Protein AF-K2BS87-F1 (afdb_monomer_lite)

Structure (mmCIF, N/CA/C/O backbone):
data_AF-K2BS87-F1
#
_entry.id   AF-K2BS87-F1
#
loop_
_atom_site.group_PDB
_atom_site.id
_atom_site.type_symbol
_atom_site.label_atom_id
_atom_site.label_alt_id
_atom_site.label_comp_id
_atom_site.label_asym_id
_atom_site.label_entity_id
_atom_site.label_seq_id
_atom_site.pdbx_PDB_ins_code
_atom_site.Cartn_x
_atom_site.Cartn_y
_atom_site.Cartn_z
_atom_site.occupancy
_atom_site.B_iso_or_equiv
_atom_site.auth_seq_id
_atom_site.auth_comp_id
_atom_site.auth_asym_id
_atom_site.auth_atom_id
_atom_site.pdbx_PDB_model_num
ATOM 1 N N . MET A 1 1 ? -0.885 -2.755 -15.503 1.00 50.16 1 MET A N 1
ATOM 2 C CA . MET A 1 1 ? -1.393 -1.411 -15.161 1.00 50.16 1 MET A CA 1
ATOM 3 C C . MET A 1 1 ? -0.681 -0.437 -16.085 1.00 50.16 1 MET A C 1
ATOM 5 O O . MET A 1 1 ? 0.538 -0.476 -16.108 1.00 50.16 1 MET A O 1
ATOM 9 N N . CYS A 1 2 ? -1.393 0.291 -16.949 1.00 56.66 2 CYS A N 1
ATOM 10 C CA . CYS A 1 2 ? -0.758 1.268 -17.841 1.00 56.66 2 CYS A CA 1
ATOM 11 C C . CYS A 1 2 ? -0.362 2.498 -17.022 1.00 56.66 2 CYS A C 1
ATOM 13 O O . CYS A 1 2 ? -1.225 3.062 -16.351 1.00 56.66 2 CYS A O 1
ATOM 15 N N . ASP A 1 3 ? 0.893 2.936 -17.118 1.00 62.69 3 ASP A N 1
ATOM 16 C CA . ASP A 1 3 ? 1.424 4.099 -16.387 1.00 62.69 3 ASP A CA 1
ATOM 17 C C . ASP A 1 3 ? 0.596 5.375 -16.625 1.00 62.69 3 ASP A C 1
ATOM 19 O O . ASP A 1 3 ? 0.530 6.253 -15.773 1.00 62.69 3 ASP A O 1
ATOM 23 N N . HIS A 1 4 ? -0.128 5.454 -17.745 1.00 68.00 4 HIS A N 1
ATOM 24 C CA . HIS A 1 4 ? -1.049 6.550 -18.051 1.00 68.00 4 HIS A CA 1
ATOM 25 C C . HIS A 1 4 ? -2.204 6.704 -17.051 1.00 68.00 4 HIS A C 1
ATOM 27 O O . HIS A 1 4 ? -2.662 7.824 -16.838 1.00 68.00 4 HIS A O 1
ATOM 33 N N . LEU A 1 5 ? -2.657 5.622 -16.403 1.00 68.00 5 LEU A N 1
ATOM 34 C CA . LEU A 1 5 ? -3.718 5.697 -15.388 1.00 68.00 5 LEU A CA 1
ATOM 35 C C . LEU A 1 5 ? -3.283 6.506 -14.160 1.00 68.00 5 LEU A C 1
ATOM 37 O O . LEU A 1 5 ? -4.117 7.102 -13.487 1.00 68.00 5 LEU A O 1
ATOM 41 N N . LEU A 1 6 ? -1.977 6.587 -13.904 1.00 67.75 6 LEU A N 1
ATOM 42 C CA . LEU A 1 6 ? -1.416 7.352 -12.795 1.00 67.75 6 LEU A CA 1
ATOM 43 C C . LEU A 1 6 ? -1.570 8.871 -13.005 1.00 67.75 6 LEU A C 1
ATOM 45 O O . LEU A 1 6 ? -1.631 9.634 -12.047 1.00 67.75 6 LEU A O 1
ATOM 49 N N . LEU A 1 7 ? -1.765 9.337 -14.242 1.00 74.44 7 LEU A N 1
ATOM 50 C CA . LEU A 1 7 ? -2.064 10.750 -14.508 1.00 74.44 7 LEU A CA 1
ATOM 51 C C . LEU A 1 7 ? -3.447 11.183 -13.992 1.00 74.44 7 LEU A C 1
ATOM 53 O O . LEU A 1 7 ? -3.696 12.378 -13.843 1.00 74.44 7 LEU A O 1
ATOM 57 N N . LEU A 1 8 ? -4.328 10.224 -13.691 1.00 80.38 8 LEU A N 1
ATOM 58 C CA . LEU A 1 8 ? -5.679 10.474 -13.190 1.00 80.38 8 LEU A CA 1
ATOM 59 C C . LEU A 1 8 ? -5.744 10.608 -11.663 1.00 80.38 8 LEU A C 1
ATOM 61 O O . LEU A 1 8 ? -6.800 10.958 -11.139 1.00 80.38 8 LEU A O 1
ATOM 65 N N . HIS A 1 9 ? -4.646 10.356 -10.935 1.00 87.38 9 HIS A N 1
ATOM 66 C CA . HIS A 1 9 ? -4.644 10.546 -9.482 1.00 87.38 9 HIS A CA 1
ATOM 67 C C . HIS A 1 9 ? -4.903 12.024 -9.139 1.00 87.38 9 HIS A C 1
ATOM 69 O O . HIS A 1 9 ? -4.308 12.903 -9.779 1.00 87.38 9 HIS A O 1
ATOM 75 N N . PRO A 1 10 ? -5.758 12.335 -8.144 1.00 89.44 10 PRO A N 1
ATOM 76 C CA . PRO A 1 10 ? -6.112 13.712 -7.811 1.00 89.44 10 PRO A CA 1
ATOM 77 C C . PRO A 1 10 ? -4.907 14.617 -7.535 1.00 89.44 10 PRO A C 1
ATOM 79 O O . PRO A 1 10 ? -4.879 15.754 -8.010 1.00 89.44 10 PRO A O 1
ATOM 82 N N . SER A 1 11 ? -3.882 14.121 -6.833 1.00 88.12 11 SER A N 1
ATOM 83 C CA . SER A 1 11 ? -2.667 14.896 -6.552 1.00 88.12 11 SER A CA 1
ATOM 84 C C . SER A 1 11 ? -1.871 15.186 -7.823 1.00 88.12 11 SER A C 1
ATOM 86 O O . SER A 1 11 ? -1.407 16.308 -8.014 1.00 88.12 11 SER A O 1
ATOM 88 N N . GLN A 1 12 ? -1.760 14.216 -8.731 1.00 89.56 12 GLN A N 1
ATOM 89 C CA . GLN A 1 12 ? -1.087 14.411 -10.017 1.00 89.56 12 GLN A CA 1
ATOM 90 C C . GLN A 1 12 ? -1.862 15.389 -10.912 1.00 89.56 12 GLN A C 1
ATOM 92 O O . GLN A 1 12 ? -1.281 16.299 -11.501 1.00 89.56 12 GLN A O 1
ATOM 97 N N . SER A 1 13 ? -3.190 15.258 -10.951 1.00 89.69 13 SER A N 1
ATOM 98 C CA . SER A 1 13 ? -4.079 16.179 -11.663 1.00 89.69 13 SER A CA 1
ATOM 99 C C . SER A 1 13 ? -3.965 17.612 -11.137 1.00 89.69 13 SER A C 1
ATOM 101 O O . SER A 1 13 ? -3.953 18.558 -11.925 1.00 89.69 13 SER A O 1
ATOM 103 N N . ALA A 1 14 ? -3.860 17.791 -9.818 1.00 91.25 14 ALA A N 1
ATOM 104 C CA . ALA A 1 14 ? -3.665 19.100 -9.206 1.00 91.25 14 ALA A CA 1
ATOM 105 C C . ALA A 1 14 ? -2.324 19.733 -9.610 1.00 91.25 14 ALA A C 1
ATOM 107 O O . ALA A 1 14 ? -2.291 20.924 -9.916 1.00 91.25 14 ALA A O 1
ATOM 108 N N . LEU A 1 15 ? -1.236 18.957 -9.675 1.00 91.25 15 LEU A N 1
ATOM 109 C CA . LEU A 1 15 ? 0.066 19.451 -10.144 1.00 91.25 15 LEU A CA 1
ATOM 110 C C . LEU A 1 15 ? -0.010 19.936 -11.596 1.00 91.25 15 LEU A C 1
ATOM 112 O O . LEU A 1 15 ? 0.383 21.066 -11.890 1.00 91.25 15 LEU A O 1
ATOM 116 N N . ILE A 1 16 ? -0.605 19.128 -12.479 1.00 89.50 16 ILE A N 1
ATOM 117 C CA . ILE A 1 16 ? -0.758 19.457 -13.903 1.00 89.50 16 ILE A CA 1
ATOM 118 C C . ILE A 1 16 ? -1.596 20.730 -14.084 1.00 89.50 16 ILE A C 1
ATOM 120 O O . ILE A 1 16 ? -1.183 21.643 -14.801 1.00 89.50 16 ILE A O 1
ATOM 124 N N . LYS A 1 17 ? -2.745 20.835 -13.398 1.00 92.19 17 LYS A N 1
ATOM 125 C CA . LYS A 1 17 ? -3.619 22.025 -13.454 1.00 92.19 17 LYS A CA 1
ATOM 126 C C . LYS A 1 17 ? -2.900 23.300 -13.007 1.00 92.19 17 LYS A C 1
ATOM 128 O O . LYS A 1 17 ? -3.143 24.362 -13.571 1.00 92.19 17 LYS A O 1
ATOM 133 N N . ASN A 1 18 ? -1.993 23.187 -12.039 1.00 94.44 18 ASN A N 1
ATOM 134 C CA . ASN A 1 18 ? -1.215 24.305 -11.507 1.00 94.44 18 ASN A CA 1
ATOM 135 C C . ASN A 1 18 ? 0.119 24.543 -12.240 1.00 94.44 18 ASN A C 1
ATOM 137 O O . ASN A 1 18 ? 0.943 25.315 -11.752 1.00 94.44 18 ASN A O 1
ATOM 141 N N . LYS A 1 19 ? 0.349 23.902 -13.397 1.00 93.25 19 LYS A N 1
ATOM 142 C CA . LYS A 1 19 ? 1.601 23.990 -14.178 1.00 93.25 19 LYS A CA 1
ATOM 143 C C . LYS A 1 19 ? 2.857 23.636 -13.365 1.00 93.25 19 LYS A C 1
ATOM 145 O O . LYS A 1 19 ? 3.942 24.142 -13.641 1.00 93.25 19 LYS A O 1
ATOM 150 N N . GLN A 1 20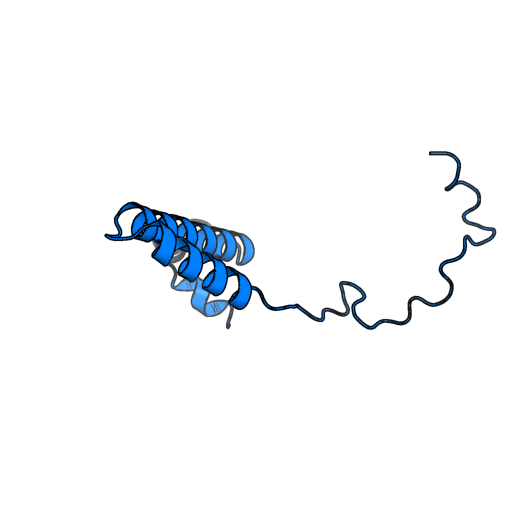 ? 2.705 22.776 -12.361 1.00 93.38 20 GLN A N 1
ATOM 151 C CA . GLN A 1 20 ? 3.805 22.253 -11.559 1.00 93.38 20 GLN A CA 1
ATOM 152 C C . GLN A 1 20 ? 4.352 20.962 -12.185 1.00 93.38 20 GLN A C 1
ATOM 154 O O . GLN A 1 20 ? 3.614 20.262 -12.889 1.00 93.38 20 GLN A O 1
ATOM 159 N N . PRO A 1 21 ? 5.623 20.608 -11.924 1.00 88.56 21 PRO A N 1
ATOM 160 C CA . PRO A 1 21 ? 6.158 19.311 -12.315 1.00 88.56 21 PRO A CA 1
ATOM 161 C C . PRO A 1 21 ? 5.301 18.171 -11.751 1.00 88.56 21 PRO A C 1
ATOM 163 O O . PRO A 1 21 ? 4.959 18.165 -10.568 1.00 88.56 21 PRO A O 1
ATOM 166 N N . GLY A 1 22 ? 4.953 17.202 -12.597 1.00 87.94 22 GLY A N 1
ATOM 167 C CA . GLY A 1 22 ? 4.274 15.986 -12.156 1.00 87.94 22 GLY A CA 1
ATOM 168 C C . GLY A 1 22 ? 5.202 15.093 -11.331 1.00 87.94 22 GLY A C 1
ATOM 169 O O . GLY A 1 22 ? 6.417 15.089 -11.530 1.00 87.94 22 GLY A O 1
ATOM 170 N N . MET A 1 23 ? 4.633 14.297 -10.426 1.00 88.88 23 MET A N 1
ATOM 171 C CA . MET A 1 23 ? 5.387 13.265 -9.717 1.00 88.88 23 MET A CA 1
ATOM 172 C C . MET A 1 23 ? 5.825 12.162 -10.682 1.00 88.88 23 MET A C 1
ATOM 174 O O . MET A 1 23 ? 5.126 11.856 -11.655 1.00 88.88 23 MET A O 1
ATOM 178 N N . SER A 1 24 ? 6.969 11.542 -10.379 1.00 88.31 24 SER A N 1
ATOM 179 C CA . SER A 1 24 ? 7.375 10.306 -11.047 1.00 88.31 24 SER A CA 1
ATOM 180 C C . SER A 1 24 ? 6.367 9.187 -10.760 1.00 88.31 24 SER A C 1
ATOM 182 O O . SER A 1 24 ? 5.695 9.189 -9.725 1.00 88.31 24 SER A O 1
ATOM 184 N N . VAL A 1 25 ? 6.295 8.200 -11.656 1.00 84.31 25 VAL A N 1
ATOM 185 C CA . VAL A 1 25 ? 5.451 7.006 -11.479 1.00 84.31 25 VAL A CA 1
ATOM 186 C C . VAL A 1 25 ? 5.733 6.314 -10.141 1.00 84.31 25 VAL A C 1
ATOM 188 O O . VAL A 1 25 ? 4.794 5.956 -9.438 1.00 84.31 25 VAL A O 1
ATOM 191 N N . GLY A 1 26 ? 7.009 6.187 -9.755 1.00 86.44 26 GLY A N 1
ATOM 192 C CA . GLY A 1 26 ? 7.406 5.579 -8.481 1.00 86.44 26 GLY A CA 1
ATOM 193 C C . GLY A 1 26 ? 6.843 6.329 -7.273 1.00 86.44 26 GLY A C 1
ATOM 194 O O . GLY A 1 26 ? 6.161 5.726 -6.451 1.00 86.44 26 GLY A O 1
ATOM 195 N N . CYS A 1 27 ? 7.028 7.652 -7.223 1.00 88.62 27 CYS A N 1
ATOM 196 C CA . CYS A 1 27 ? 6.505 8.482 -6.133 1.00 88.62 27 CYS A CA 1
ATOM 197 C C . CYS A 1 27 ? 4.977 8.417 -6.035 1.00 88.62 27 CYS A C 1
ATOM 199 O O . CYS A 1 27 ? 4.413 8.459 -4.943 1.0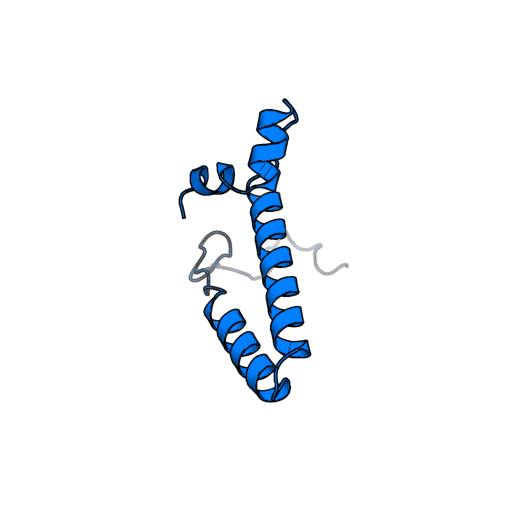0 88.62 27 CYS A O 1
ATOM 201 N N . LEU A 1 28 ? 4.290 8.329 -7.176 1.00 88.69 28 LEU A N 1
ATOM 202 C CA . LEU A 1 28 ? 2.839 8.255 -7.175 1.00 88.69 28 LEU A CA 1
ATOM 203 C C . LEU A 1 28 ? 2.328 6.893 -6.696 1.00 88.69 28 LEU A C 1
ATOM 205 O O . LEU A 1 28 ? 1.359 6.839 -5.945 1.00 88.69 28 LEU A O 1
ATOM 209 N N . VAL A 1 29 ? 2.996 5.804 -7.079 1.00 87.19 29 VAL A N 1
ATOM 210 C CA . VAL A 1 29 ? 2.697 4.464 -6.555 1.00 87.19 29 VAL A CA 1
ATOM 211 C C . VAL A 1 29 ? 2.914 4.418 -5.041 1.00 87.19 29 VAL A C 1
ATOM 213 O O . VAL A 1 29 ? 2.051 3.921 -4.324 1.00 87.19 29 VAL A O 1
ATOM 216 N N . GLU A 1 30 ? 4.018 4.974 -4.539 1.00 90.62 30 GLU A N 1
ATOM 217 C CA . GLU A 1 30 ? 4.284 5.066 -3.097 1.00 90.62 30 GLU A CA 1
ATOM 218 C C . GLU A 1 30 ? 3.191 5.848 -2.362 1.00 90.62 30 GLU A C 1
ATOM 220 O O . GLU A 1 30 ? 2.695 5.392 -1.333 1.00 90.62 30 GLU A O 1
ATOM 225 N N . ARG A 1 31 ? 2.765 6.987 -2.920 1.00 90.44 31 ARG A N 1
ATOM 226 C CA . ARG A 1 31 ? 1.676 7.796 -2.364 1.00 90.44 31 ARG A CA 1
ATOM 227 C C . ARG A 1 31 ? 0.357 7.027 -2.308 1.00 90.44 31 ARG A C 1
ATOM 229 O O . ARG A 1 31 ? -0.261 6.995 -1.253 1.00 90.44 31 ARG A O 1
ATOM 236 N N . ILE A 1 32 ? -0.045 6.386 -3.405 1.00 89.69 32 ILE A N 1
ATOM 237 C CA . ILE A 1 32 ? -1.285 5.596 -3.467 1.00 89.69 32 ILE A CA 1
ATOM 238 C C . ILE A 1 32 ? -1.250 4.453 -2.447 1.00 89.69 32 ILE A C 1
ATOM 240 O O . ILE A 1 32 ? -2.234 4.215 -1.752 1.00 89.69 32 ILE A O 1
ATOM 244 N N . ASN A 1 33 ? -0.111 3.766 -2.317 1.00 90.69 33 ASN A N 1
ATOM 245 C CA . ASN A 1 33 ? 0.045 2.696 -1.333 1.00 90.69 33 ASN A CA 1
ATOM 246 C C . ASN A 1 33 ? -0.072 3.223 0.105 1.00 90.69 33 ASN A C 1
ATOM 248 O O . ASN A 1 33 ? -0.696 2.574 0.941 1.00 90.69 33 ASN A O 1
ATOM 252 N N . ALA A 1 34 ? 0.504 4.393 0.396 1.00 93.06 34 ALA A N 1
ATOM 253 C CA . ALA A 1 34 ? 0.396 5.023 1.708 1.00 93.06 34 ALA A CA 1
ATOM 254 C C . ALA A 1 34 ? -1.042 5.471 2.019 1.00 93.06 34 ALA A C 1
ATOM 256 O O . ALA A 1 34 ? -1.522 5.227 3.123 1.00 93.06 34 ALA A O 1
ATOM 257 N N . GLU A 1 35 ? -1.739 6.075 1.051 1.00 93.44 35 GLU A N 1
ATOM 258 C CA . GLU A 1 35 ? -3.156 6.455 1.165 1.00 93.44 35 GLU A CA 1
ATOM 259 C C . GLU A 1 35 ? -4.022 5.223 1.477 1.00 93.44 35 GLU A C 1
ATOM 261 O O . GLU A 1 35 ? -4.729 5.205 2.482 1.00 93.44 35 GLU A O 1
ATOM 266 N N . ALA A 1 36 ? -3.871 4.145 0.701 1.00 92.56 36 ALA A N 1
ATOM 267 C CA . ALA A 1 36 ? -4.603 2.898 0.920 1.00 92.56 36 ALA A CA 1
ATOM 268 C C . ALA A 1 36 ? -4.298 2.250 2.284 1.00 92.56 36 ALA A C 1
ATOM 270 O O . ALA A 1 36 ? -5.193 1.689 2.919 1.00 92.56 36 ALA A O 1
ATOM 271 N N . LEU A 1 37 ? -3.046 2.325 2.751 1.00 95.06 37 LEU A N 1
ATOM 272 C CA . LEU A 1 37 ? -2.659 1.820 4.068 1.00 95.06 37 LEU A CA 1
ATOM 273 C C . LEU A 1 37 ? -3.325 2.618 5.193 1.00 95.06 37 LEU A C 1
ATOM 275 O O . LEU A 1 37 ? -3.858 2.019 6.125 1.00 95.06 37 LEU A O 1
ATOM 279 N N . ILE A 1 38 ? -3.309 3.950 5.107 1.00 96.75 38 ILE A N 1
ATOM 280 C CA . ILE A 1 38 ? -3.939 4.831 6.099 1.00 96.75 38 ILE A CA 1
ATOM 281 C C . ILE A 1 38 ? -5.448 4.584 6.144 1.00 96.75 38 ILE A C 1
ATOM 283 O O . ILE A 1 38 ? -6.001 4.403 7.228 1.00 96.75 38 ILE A O 1
ATOM 287 N N . ASP A 1 39 ? -6.102 4.512 4.985 1.00 96.12 39 ASP A N 1
ATOM 288 C CA . ASP A 1 39 ? -7.535 4.225 4.888 1.00 96.12 39 ASP A CA 1
ATOM 289 C C . ASP A 1 39 ? -7.876 2.851 5.479 1.00 96.12 39 ASP A C 1
ATOM 291 O O . ASP A 1 39 ? -8.831 2.720 6.246 1.00 96.12 39 ASP A O 1
ATOM 295 N N . GLY A 1 40 ? -7.053 1.837 5.198 1.00 96.50 40 GLY A N 1
ATOM 296 C CA . GLY A 1 40 ? -7.191 0.504 5.782 1.00 96.50 40 GLY A CA 1
ATOM 297 C C . GLY A 1 40 ? -7.059 0.506 7.307 1.00 96.50 40 GLY A C 1
ATOM 298 O O . GLY A 1 40 ? -7.896 -0.071 7.999 1.00 96.50 40 GLY A O 1
ATOM 299 N N . VAL A 1 41 ? -6.052 1.195 7.851 1.00 97.19 41 VAL A N 1
ATOM 300 C CA . V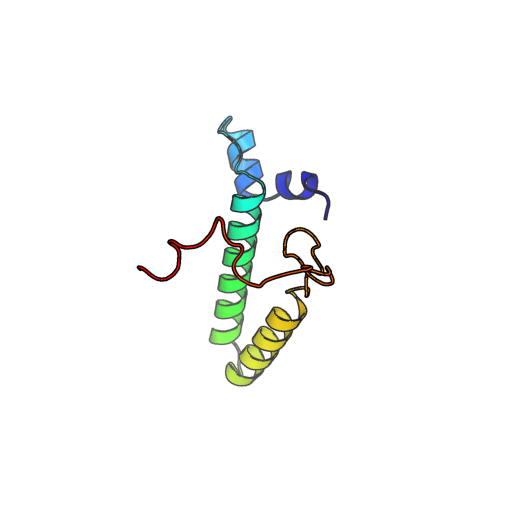AL A 1 41 ? -5.867 1.331 9.307 1.00 97.19 41 VAL A CA 1
ATOM 301 C C . VAL A 1 41 ? -7.047 2.065 9.942 1.00 97.19 41 VAL A C 1
ATOM 303 O O . VAL A 1 41 ? -7.557 1.615 10.968 1.00 97.19 41 VAL A O 1
ATOM 306 N N . ASN A 1 42 ? -7.527 3.145 9.323 1.00 97.94 42 ASN A N 1
ATOM 307 C CA . ASN A 1 42 ? -8.705 3.867 9.797 1.00 97.94 42 ASN A CA 1
ATOM 308 C C . ASN A 1 42 ? -9.946 2.966 9.825 1.00 97.94 42 ASN A C 1
ATOM 310 O O . ASN A 1 42 ? -10.682 2.980 10.810 1.00 97.94 42 ASN A O 1
ATOM 314 N N . HIS A 1 43 ? -10.167 2.154 8.789 1.00 97.44 43 HIS A N 1
ATOM 315 C CA . HIS A 1 43 ? -11.268 1.187 8.759 1.00 97.44 43 HIS A CA 1
ATOM 316 C C . HIS A 1 43 ? -11.165 0.165 9.898 1.00 97.44 43 HIS A C 1
ATOM 318 O O . HIS A 1 43 ? -12.145 -0.081 10.594 1.00 97.44 43 HIS A O 1
ATOM 324 N N . ILE A 1 44 ? -9.970 -0.379 10.146 1.00 98.31 44 ILE A N 1
ATOM 325 C CA . ILE A 1 44 ? -9.731 -1.359 11.218 1.00 98.31 44 ILE A CA 1
ATOM 326 C C . ILE A 1 44 ? -10.011 -0.762 12.599 1.00 98.31 44 ILE A C 1
ATOM 328 O O . ILE A 1 44 ? -10.688 -1.388 13.410 1.00 98.31 44 ILE A O 1
ATOM 332 N N . VAL A 1 45 ? -9.485 0.434 12.879 1.00 97.94 45 VAL A N 1
ATOM 333 C CA . VAL A 1 45 ? -9.609 1.080 14.197 1.00 97.94 45 VAL A CA 1
ATOM 334 C C . VAL A 1 45 ? -11.065 1.410 14.532 1.00 97.94 45 VAL A C 1
ATOM 336 O O . VAL A 1 45 ? -11.440 1.368 15.700 1.00 97.94 45 VAL A O 1
ATOM 339 N N . ASN A 1 46 ? -11.884 1.703 13.521 1.00 97.88 46 ASN A N 1
ATOM 340 C CA . ASN A 1 46 ? -13.292 2.065 13.693 1.00 97.88 46 ASN A CA 1
ATOM 341 C C . ASN A 1 46 ? -14.265 0.883 13.527 1.00 97.88 46 ASN A C 1
ATOM 343 O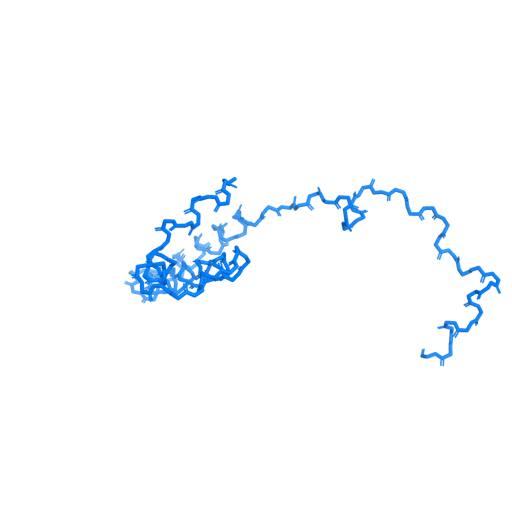 O . ASN A 1 46 ? -15.476 1.093 13.532 1.00 97.88 46 ASN A O 1
ATOM 347 N N . ALA A 1 47 ? -13.770 -0.344 13.350 1.00 97.69 47 ALA A N 1
ATOM 348 C CA . ALA A 1 47 ? -14.615 -1.519 13.173 1.00 97.69 47 ALA A CA 1
ATOM 349 C C . ALA A 1 47 ? -15.197 -2.028 14.502 1.00 97.69 47 ALA A C 1
ATOM 351 O O . ALA A 1 47 ? -14.560 -1.929 15.549 1.00 97.69 47 ALA A O 1
ATOM 352 N N . ASP A 1 48 ? -16.361 -2.683 14.435 1.00 97.56 48 ASP A N 1
ATOM 353 C CA . ASP A 1 48 ? -16.974 -3.354 15.593 1.00 97.56 48 ASP A CA 1
ATOM 354 C C . ASP A 1 48 ? -16.082 -4.479 16.160 1.00 97.56 48 ASP A C 1
ATOM 356 O O . ASP A 1 48 ? -16.081 -4.745 17.361 1.00 97.56 48 ASP A O 1
ATOM 360 N N . ASP A 1 49 ? -15.298 -5.133 15.294 1.00 97.88 49 ASP A N 1
ATOM 361 C CA . ASP A 1 49 ? -14.287 -6.133 15.657 1.00 97.88 49 ASP A CA 1
ATOM 362 C C . ASP A 1 49 ? -12.953 -5.826 14.943 1.00 97.88 49 ASP A C 1
ATOM 364 O O . ASP A 1 49 ? -12.659 -6.388 13.876 1.00 97.88 49 ASP A O 1
ATOM 368 N N . PRO A 1 50 ? -12.115 -4.943 15.523 1.00 97.62 50 PRO A N 1
ATOM 369 C CA . PRO A 1 50 ? -10.846 -4.531 14.924 1.00 97.62 50 PRO A CA 1
ATOM 370 C C . PRO A 1 50 ? -9.886 -5.696 14.684 1.00 97.62 50 PRO A C 1
ATOM 372 O O . PRO A 1 50 ? -9.128 -5.699 13.718 1.00 97.62 50 PRO A O 1
ATOM 375 N N . LYS A 1 51 ? -9.913 -6.724 15.541 1.00 97.50 51 LYS A N 1
ATOM 376 C CA . LYS A 1 51 ? -9.004 -7.870 15.422 1.00 97.50 51 LYS A CA 1
ATOM 377 C C . LYS A 1 51 ? -9.344 -8.710 14.195 1.00 97.50 51 LYS A C 1
ATOM 379 O O . LYS A 1 51 ? -8.446 -9.144 13.471 1.00 97.50 51 LYS A O 1
ATOM 384 N N . LYS A 1 52 ? -10.634 -8.927 13.940 1.00 97.62 52 LYS A N 1
ATOM 385 C CA . LYS A 1 52 ? -11.098 -9.625 12.739 1.00 97.62 52 LYS A CA 1
ATOM 386 C C . LYS A 1 52 ? -10.787 -8.839 11.469 1.00 97.62 52 LYS A C 1
ATOM 388 O O . LYS A 1 52 ? -10.307 -9.438 10.506 1.00 97.62 52 LYS A O 1
ATOM 393 N N . GLU A 1 53 ? -11.028 -7.529 11.458 1.00 98.06 53 GLU A N 1
ATOM 394 C CA . GLU A 1 53 ? -10.728 -6.692 10.289 1.00 98.06 53 GLU A CA 1
ATOM 395 C C . GLU A 1 53 ? -9.222 -6.580 10.030 1.00 98.06 53 GLU A C 1
ATOM 397 O O . GLU A 1 53 ? -8.798 -6.678 8.879 1.00 98.06 53 GLU A O 1
ATOM 402 N N . LEU A 1 54 ? -8.395 -6.507 11.078 1.00 97.69 54 LEU A N 1
ATOM 403 C CA . LEU A 1 54 ? -6.938 -6.545 10.944 1.00 97.69 54 LEU A CA 1
ATOM 404 C C . LEU A 1 54 ? -6.461 -7.834 10.264 1.00 97.69 54 LEU A C 1
ATOM 406 O O . LEU A 1 54 ? -5.648 -7.774 9.345 1.00 97.69 54 LEU A O 1
ATOM 410 N N . ASN A 1 55 ? -6.990 -8.994 10.664 1.00 97.31 55 ASN A N 1
ATOM 411 C CA . ASN A 1 55 ? -6.629 -10.271 10.043 1.00 97.31 55 ASN A CA 1
ATOM 412 C C . ASN A 1 55 ? -7.007 -10.315 8.553 1.00 97.31 55 ASN A C 1
ATOM 414 O O . ASN A 1 55 ? -6.237 -10.814 7.732 1.00 97.31 55 ASN A O 1
ATOM 418 N N . LYS A 1 56 ? -8.174 -9.770 8.185 1.00 96.50 56 LYS A N 1
ATOM 419 C CA . LYS A 1 56 ? -8.587 -9.660 6.777 1.00 96.50 56 LYS A CA 1
ATOM 420 C C . LYS A 1 56 ? -7.671 -8.726 5.992 1.00 96.50 56 LYS A C 1
ATOM 422 O O . LYS A 1 56 ? -7.289 -9.053 4.873 1.00 96.50 56 LYS A O 1
ATOM 427 N N . PHE A 1 57 ? -7.326 -7.580 6.572 1.00 95.69 57 PHE A N 1
ATOM 428 C CA . PHE A 1 57 ? -6.449 -6.601 5.944 1.00 95.69 57 PHE A CA 1
ATOM 429 C C . PHE A 1 57 ? -5.036 -7.153 5.731 1.00 95.69 57 PHE A C 1
ATOM 431 O O . PHE A 1 57 ? -4.492 -7.012 4.639 1.00 95.69 57 PHE A O 1
ATOM 438 N N . ALA A 1 58 ? -4.476 -7.851 6.723 1.00 94.75 58 ALA A N 1
ATOM 439 C CA . ALA A 1 58 ? -3.184 -8.525 6.602 1.00 94.75 58 ALA A CA 1
ATOM 440 C C . ALA A 1 58 ? -3.186 -9.544 5.451 1.00 94.75 58 ALA A C 1
ATOM 442 O O . ALA A 1 58 ? -2.314 -9.499 4.585 1.00 94.75 58 ALA A O 1
ATOM 443 N N . LEU A 1 59 ? -4.222 -10.386 5.373 1.00 95.00 59 LEU A N 1
ATOM 444 C CA . LEU A 1 59 ? -4.376 -11.352 4.284 1.00 95.00 59 LEU A CA 1
ATOM 445 C C . LEU A 1 59 ? -4.522 -10.663 2.915 1.00 95.00 59 LEU A C 1
ATOM 447 O O . LEU A 1 59 ? -3.980 -11.130 1.915 1.00 95.00 59 LEU A O 1
ATOM 451 N N . ALA A 1 60 ? -5.253 -9.548 2.844 1.00 92.31 60 ALA A N 1
ATOM 452 C CA . ALA A 1 60 ? -5.389 -8.772 1.613 1.00 92.31 60 ALA A CA 1
ATOM 453 C C . ALA A 1 60 ? -4.046 -8.169 1.167 1.00 92.31 60 ALA A C 1
ATOM 455 O O . ALA A 1 60 ? -3.716 -8.233 -0.018 1.00 92.31 60 ALA A O 1
ATOM 456 N N . LEU A 1 61 ? -3.253 -7.640 2.106 1.00 91.12 61 LEU A N 1
ATOM 457 C CA . LEU A 1 61 ? -1.917 -7.115 1.830 1.00 91.12 61 LEU A CA 1
ATOM 458 C C . LEU A 1 61 ? -0.979 -8.205 1.307 1.00 91.12 61 LEU A C 1
ATOM 460 O O . LEU A 1 61 ? -0.380 -8.014 0.249 1.00 91.12 61 LEU A O 1
ATOM 464 N N . GLU A 1 62 ? -0.898 -9.352 1.983 1.00 90.00 62 GLU A N 1
ATOM 465 C CA . GLU A 1 62 ? -0.083 -10.493 1.540 1.00 90.00 62 GLU A CA 1
ATOM 466 C C . GLU A 1 62 ? -0.436 -10.928 0.111 1.00 90.00 62 GLU A C 1
ATOM 468 O O . GLU A 1 62 ? 0.451 -11.108 -0.721 1.00 90.00 62 GLU A O 1
ATOM 473 N N . ASN A 1 63 ? -1.730 -11.007 -0.211 1.00 89.19 63 ASN A N 1
ATOM 474 C CA . ASN A 1 63 ? -2.195 -11.396 -1.544 1.00 89.19 63 ASN A CA 1
ATOM 475 C C . ASN A 1 63 ? -1.961 -10.323 -2.621 1.00 89.19 63 ASN A C 1
ATOM 477 O O . ASN A 1 63 ? -1.899 -10.640 -3.810 1.00 89.19 63 ASN A O 1
ATOM 481 N N . SER A 1 64 ? -1.851 -9.050 -2.232 1.00 85.50 64 SER A N 1
ATOM 482 C CA . SER A 1 64 ? -1.655 -7.930 -3.161 1.00 85.50 64 SER A CA 1
ATOM 483 C C . SER A 1 64 ? -0.210 -7.765 -3.635 1.00 85.50 64 SER A C 1
ATOM 485 O O . SER A 1 64 ? 0.027 -7.123 -4.662 1.00 85.50 64 SER A O 1
ATOM 487 N N . ILE A 1 65 ? 0.759 -8.340 -2.914 1.00 82.25 65 ILE A N 1
ATOM 488 C CA . ILE A 1 65 ? 2.180 -8.261 -3.254 1.00 82.25 65 ILE A CA 1
ATOM 489 C C . ILE A 1 65 ? 2.534 -9.483 -4.112 1.00 82.25 65 ILE A C 1
ATOM 491 O O . ILE A 1 65 ? 2.682 -10.587 -3.592 1.00 82.25 65 ILE A O 1
ATOM 495 N N . PRO A 1 66 ? 2.703 -9.333 -5.439 1.00 74.56 66 PRO A N 1
ATOM 496 C CA . PRO A 1 66 ? 3.052 -10.467 -6.277 1.00 74.56 66 PRO A CA 1
ATOM 497 C C . PRO A 1 66 ? 4.481 -10.930 -5.985 1.00 74.56 66 PRO A C 1
ATOM 499 O O . PRO A 1 66 ? 5.406 -10.114 -5.916 1.00 74.56 66 PRO A O 1
ATOM 502 N N . ASN A 1 67 ? 4.691 -12.247 -5.953 1.00 73.12 67 ASN A N 1
ATOM 503 C CA . ASN A 1 67 ? 6.028 -12.822 -6.063 1.00 73.12 67 ASN A CA 1
ATOM 504 C C . ASN A 1 67 ? 6.571 -12.530 -7.466 1.00 73.12 67 ASN A C 1
ATOM 506 O O . ASN A 1 67 ? 6.273 -13.224 -8.439 1.00 73.12 67 ASN A O 1
ATOM 510 N N . ARG A 1 68 ? 7.336 -11.444 -7.600 1.00 70.81 68 ARG A N 1
ATOM 511 C CA . ARG A 1 68 ? 7.879 -11.026 -8.894 1.00 70.81 68 ARG A CA 1
ATOM 512 C C . ARG A 1 68 ? 9.036 -11.942 -9.280 1.00 70.81 68 ARG A C 1
ATOM 514 O O . ARG A 1 68 ? 10.170 -11.750 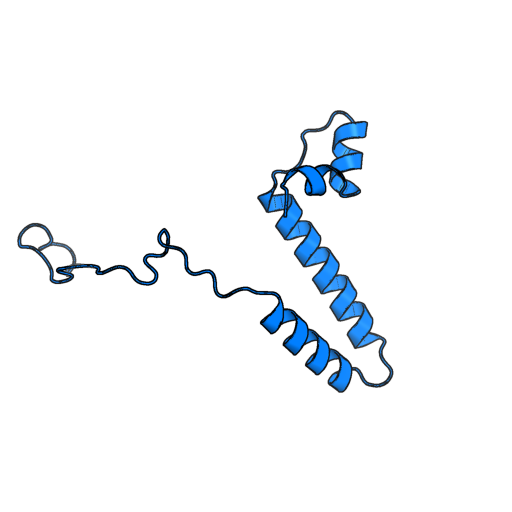-8.840 1.00 70.81 68 ARG A O 1
ATOM 521 N N . SER A 1 69 ? 8.771 -12.899 -10.166 1.00 72.31 69 SER A N 1
ATOM 522 C CA . SER A 1 69 ? 9.818 -13.621 -10.889 1.00 72.31 69 SER A CA 1
ATOM 523 C C . SER A 1 69 ? 10.512 -12.661 -11.853 1.00 72.31 69 SER A C 1
ATOM 525 O O . SER A 1 69 ? 10.069 -12.435 -12.977 1.00 72.31 69 SER A O 1
ATOM 527 N N . SER A 1 70 ? 11.573 -12.021 -11.376 1.00 74.81 70 SER A N 1
ATOM 528 C CA . SER A 1 70 ? 12.337 -11.046 -12.142 1.00 74.81 70 SER A CA 1
ATOM 529 C C . SER A 1 70 ? 13.724 -11.593 -12.421 1.00 74.81 70 SER A C 1
ATOM 531 O O . SER A 1 70 ? 14.514 -11.813 -11.502 1.00 74.81 70 SER A O 1
ATOM 533 N N . SER A 1 71 ? 14.059 -11.718 -13.704 1.00 75.62 71 SER A N 1
ATOM 534 C CA . SER A 1 71 ? 15.415 -12.061 -14.130 1.00 75.62 71 SER A CA 1
ATOM 535 C C . SER A 1 71 ? 16.440 -10.997 -13.721 1.00 75.62 71 SER A C 1
ATOM 537 O O . SER A 1 71 ? 17.612 -11.320 -13.559 1.00 75.62 71 SER A O 1
ATOM 539 N N . LYS A 1 72 ? 16.013 -9.733 -13.539 1.00 80.69 72 LYS A N 1
ATOM 540 C CA . LYS A 1 72 ? 16.868 -8.652 -13.010 1.00 80.69 72 LYS A CA 1
ATOM 541 C C . LYS A 1 72 ? 17.259 -8.892 -11.552 1.00 80.69 72 LYS A C 1
ATOM 543 O O . LYS A 1 72 ? 18.314 -8.440 -11.136 1.00 80.69 72 LYS A O 1
ATOM 548 N N . HIS A 1 73 ? 16.435 -9.624 -10.806 1.00 80.81 73 HIS A N 1
ATOM 549 C CA . HIS A 1 73 ? 16.738 -10.065 -9.443 1.00 80.81 73 HIS A CA 1
ATOM 550 C C . HIS A 1 73 ? 17.291 -11.492 -9.422 1.00 80.81 73 HIS A C 1
ATOM 552 O O . HIS A 1 73 ? 17.197 -12.170 -8.407 1.00 80.81 73 HIS A O 1
ATOM 558 N N . LEU A 1 74 ? 17.824 -11.959 -10.558 1.00 79.50 74 LEU A N 1
ATOM 559 C CA . LEU A 1 74 ? 18.463 -13.266 -10.705 1.00 79.50 74 LEU A CA 1
ATOM 560 C C . LEU A 1 74 ? 17.552 -14.461 -10.376 1.00 79.50 74 LEU A C 1
ATOM 562 O O . LEU A 1 74 ? 18.031 -15.584 -10.240 1.00 79.50 74 LEU A O 1
ATOM 566 N N . ASN A 1 75 ? 16.235 -14.245 -10.300 1.00 81.44 75 ASN A N 1
ATOM 567 C CA . ASN A 1 75 ? 15.291 -15.315 -10.018 1.00 81.44 75 ASN A CA 1
ATOM 568 C C . ASN A 1 75 ? 15.310 -16.335 -11.169 1.00 81.44 75 ASN A C 1
ATOM 570 O O . ASN A 1 75 ? 15.169 -15.957 -12.336 1.00 81.44 75 ASN A O 1
ATOM 574 N N . GLY A 1 76 ? 15.520 -17.609 -10.828 1.00 79.62 76 GLY A N 1
ATOM 575 C CA . GLY A 1 76 ? 15.562 -18.728 -11.771 1.00 79.62 76 GLY A CA 1
ATOM 576 C C . GLY A 1 76 ? 16.771 -18.743 -12.711 1.00 79.62 76 GLY A C 1
ATOM 577 O O . GLY A 1 76 ? 16.741 -19.469 -13.701 1.00 79.62 76 GLY A O 1
ATOM 578 N N . ARG A 1 77 ? 17.816 -17.941 -12.455 1.00 82.12 77 ARG A N 1
ATOM 579 C CA . ARG A 1 77 ? 19.042 -17.960 -13.266 1.00 82.12 77 ARG A CA 1
ATOM 580 C C . ARG A 1 77 ? 20.081 -18.911 -12.688 1.00 82.12 77 ARG A C 1
ATOM 582 O O . ARG A 1 77 ? 20.327 -18.904 -11.487 1.00 82.12 77 ARG A O 1
ATOM 589 N N . ASP A 1 78 ? 20.743 -19.649 -13.575 1.00 86.69 78 ASP A N 1
ATOM 590 C CA . ASP A 1 78 ? 22.016 -20.284 -13.254 1.00 86.69 78 ASP A CA 1
ATOM 591 C C . ASP A 1 78 ? 23.072 -19.187 -13.065 1.00 86.69 78 ASP A C 1
ATOM 593 O O . ASP A 1 78 ? 23.353 -18.405 -13.978 1.00 86.69 78 ASP A O 1
ATOM 597 N N . LEU A 1 79 ? 23.602 -19.090 -11.848 1.00 85.44 79 LEU A N 1
ATOM 598 C CA . LEU A 1 79 ? 24.626 -18.113 -11.487 1.00 85.44 79 LEU A CA 1
ATOM 599 C C . LEU A 1 79 ? 26.032 -18.572 -11.898 1.00 85.44 79 LEU A C 1
ATOM 601 O O . LEU A 1 79 ? 26.985 -17.800 -11.790 1.00 85.44 79 LEU A O 1
ATOM 605 N N . GLY A 1 80 ? 26.175 -19.805 -12.389 1.00 87.75 80 GLY A N 1
ATOM 606 C CA . GLY A 1 80 ? 27.456 -20.382 -12.760 1.00 87.75 80 GLY A CA 1
ATOM 607 C C . GLY A 1 80 ? 28.394 -20.524 -11.558 1.00 87.75 80 GLY A C 1
ATOM 608 O O . GLY A 1 80 ? 27.988 -20.867 -10.447 1.00 87.75 80 GLY A O 1
ATOM 609 N N . ARG A 1 81 ? 29.692 -20.284 -11.774 1.00 83.50 81 ARG A N 1
ATOM 610 C CA . ARG A 1 81 ? 30.717 -20.438 -10.734 1.00 83.50 81 ARG A CA 1
ATOM 611 C C . ARG A 1 81 ? 30.705 -19.248 -9.770 1.00 83.50 81 ARG A C 1
ATOM 613 O O . ARG A 1 81 ? 31.205 -18.180 -10.107 1.00 83.50 81 ARG A O 1
ATOM 620 N N . MET A 1 82 ? 30.238 -19.492 -8.548 1.00 84.31 82 MET A N 1
ATOM 621 C CA . MET A 1 82 ? 30.198 -18.503 -7.459 1.00 84.31 82 MET A CA 1
ATOM 622 C C . MET A 1 82 ? 31.448 -18.508 -6.561 1.00 84.31 82 MET A C 1
ATOM 624 O O . MET A 1 82 ? 31.572 -17.677 -5.665 1.00 84.31 82 MET A O 1
ATOM 628 N N . GLU A 1 83 ? 32.386 -19.427 -6.799 1.00 83.94 83 GLU A N 1
ATOM 629 C CA . GLU A 1 83 ? 33.637 -19.500 -6.041 1.00 83.94 83 GLU A CA 1
ATOM 630 C C . GLU A 1 83 ? 34.571 -18.318 -6.347 1.00 83.94 83 GLU A C 1
ATOM 632 O O . GLU A 1 83 ? 34.677 -17.915 -7.514 1.00 83.94 83 GLU A O 1
ATOM 637 N N . PRO A 1 84 ? 35.338 -17.821 -5.356 1.00 77.06 84 PRO A N 1
ATOM 638 C CA . PRO A 1 84 ? 36.340 -16.788 -5.575 1.00 77.06 84 PRO A CA 1
ATOM 639 C C . PRO A 1 84 ? 37.305 -17.170 -6.701 1.00 77.06 84 PRO A C 1
ATOM 641 O O . PRO A 1 84 ? 37.929 -18.236 -6.700 1.00 77.06 84 PRO A O 1
ATOM 644 N N . SER A 1 85 ? 37.445 -16.282 -7.680 1.00 80.94 85 SER A N 1
ATOM 645 C CA . SER A 1 85 ? 38.450 -16.423 -8.727 1.00 80.94 85 SER A CA 1
ATOM 646 C C . SER A 1 85 ? 39.811 -15.927 -8.231 1.00 80.94 85 SER A C 1
ATOM 648 O O . SER A 1 85 ? 39.917 -15.161 -7.271 1.00 80.94 85 SER A O 1
ATOM 650 N N . ALA A 1 86 ? 40.888 -16.333 -8.907 1.00 80.50 86 ALA A N 1
ATOM 651 C CA . ALA A 1 86 ? 42.239 -15.901 -8.551 1.00 80.50 86 ALA A CA 1
ATOM 652 C C . ALA A 1 86 ? 42.439 -14.372 -8.633 1.00 80.50 86 ALA A C 1
ATOM 654 O O . ALA A 1 86 ? 43.370 -13.865 -8.012 1.00 80.50 86 ALA A O 1
ATOM 655 N N . SER A 1 87 ? 41.582 -13.640 -9.354 1.00 79.50 87 SER A N 1
ATOM 656 C CA . SER A 1 87 ? 41.585 -12.172 -9.412 1.00 79.50 87 SER A CA 1
ATOM 657 C C . SER A 1 87 ? 40.811 -11.501 -8.267 1.00 79.50 87 SER A C 1
ATOM 659 O O . SER A 1 87 ? 40.998 -10.311 -8.039 1.00 79.50 87 SER A O 1
ATOM 661 N N . LEU A 1 88 ? 40.002 -12.240 -7.497 1.00 73.12 88 LEU A N 1
ATOM 662 C CA . LEU A 1 88 ? 39.192 -11.732 -6.375 1.00 73.12 88 LEU A CA 1
ATOM 663 C C . LEU A 1 88 ? 39.833 -11.976 -4.992 1.00 73.12 88 LEU A C 1
ATOM 665 O O . LEU A 1 88 ? 39.155 -11.949 -3.966 1.00 73.12 88 LEU A O 1
ATOM 669 N N . ARG A 1 89 ? 41.158 -12.181 -4.936 1.00 63.69 89 ARG A N 1
ATOM 670 C CA . ARG A 1 89 ? 41.922 -12.522 -3.712 1.00 63.69 89 ARG A CA 1
ATOM 671 C C . ARG A 1 89 ? 41.767 -11.532 -2.545 1.00 63.69 89 ARG A C 1
ATOM 673 O O . ARG A 1 89 ? 42.010 -11.922 -1.408 1.00 63.69 89 ARG A O 1
ATOM 680 N N . TYR A 1 90 ? 41.352 -10.292 -2.801 1.00 65.69 90 TYR A N 1
ATOM 681 C CA . TYR A 1 90 ? 41.253 -9.236 -1.786 1.00 65.69 90 TYR A CA 1
ATOM 682 C C . TYR A 1 90 ? 39.911 -9.175 -1.035 1.00 65.69 90 TYR A C 1
ATOM 684 O O . TYR A 1 90 ? 39.810 -8.437 -0.062 1.00 65.69 90 TYR A O 1
ATOM 692 N N . GLN A 1 91 ? 38.888 -9.952 -1.415 1.00 59.09 91 GLN A N 1
ATOM 693 C CA . GLN A 1 91 ? 37.574 -9.884 -0.7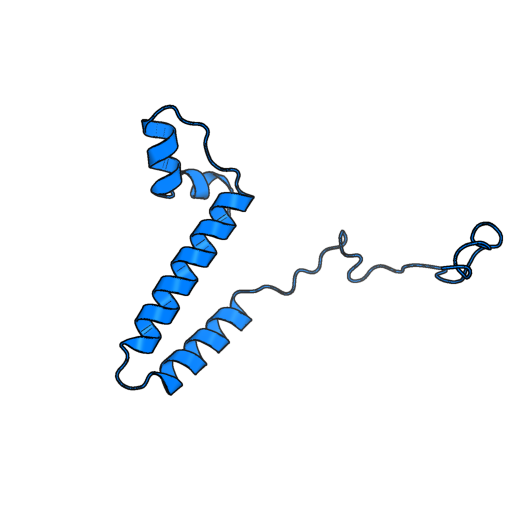47 1.00 59.09 91 GLN A CA 1
ATOM 694 C C . GLN A 1 91 ? 37.543 -10.450 0.685 1.00 59.09 91 GLN A C 1
ATOM 696 O O . GLN A 1 91 ? 36.596 -10.179 1.411 1.00 59.09 91 GLN A O 1
ATOM 701 N N . LYS A 1 92 ? 38.561 -11.203 1.123 1.00 55.94 92 LYS A N 1
ATOM 702 C CA . LYS A 1 92 ? 38.636 -11.750 2.495 1.00 55.94 92 LYS A CA 1
ATOM 703 C C . LYS A 1 92 ? 39.224 -10.784 3.538 1.00 55.94 92 LYS A C 1
ATOM 705 O O . LYS A 1 92 ? 39.454 -11.204 4.666 1.00 55.94 92 LYS A O 1
ATOM 710 N N . ALA A 1 93 ? 39.527 -9.541 3.165 1.00 57.47 93 ALA A N 1
ATOM 711 C CA . ALA A 1 93 ? 40.216 -8.578 4.029 1.00 57.47 93 ALA A CA 1
ATOM 712 C C . ALA A 1 93 ? 39.307 -7.475 4.617 1.00 57.47 93 ALA A C 1
ATOM 714 O O . ALA A 1 93 ? 39.835 -6.493 5.132 1.00 57.47 93 ALA A O 1
ATOM 715 N N . ALA A 1 94 ? 37.979 -7.620 4.534 1.00 44.91 94 ALA A N 1
ATOM 716 C CA . ALA A 1 94 ? 36.998 -6.690 5.103 1.00 44.91 94 ALA A CA 1
ATOM 717 C C . ALA A 1 94 ? 36.073 -7.399 6.097 1.00 44.91 94 ALA A C 1
ATOM 719 O O . ALA A 1 94 ? 35.697 -8.560 5.807 1.00 44.91 94 ALA A O 1
#

Secondary structure (DSSP, 8-state):
--GGGGGGSHHHHHHHHTTPPPPPHHHHHHHHHHHHHHHHHHHHHTSSSHHHHHHHHHHHHHHHS-----GGGTTT------SPPTT-GGGGG-

Radius of gyration: 21.92 Å; chains: 1; bounding box: 59×45×34 Å

pLDDT: mean 84.94, std 12.11, range [44.91, 98.31]

Foldseek 3Di:
DPLVVLCVPPVQVVCVVVVHDGDDSVVSVVVVVVVVVVVLQVCLVPDPHSVVSVVVVVVVVVVVDDPDQDVVVVRPHDPDDPDDDPVNVCPVPD

Sequence (94 aa):
MCDHLLLLHPSQSALIKNKQPGMSVGCLVERINAEALIDGVNHIVNADDPKKELNKFALALENSIPNRSSSKHLNGRDLGRMEPSASLRYQKAA